Protein AF-A0A2L2YU21-F1 (afdb_monomer)

InterPro domains:
  IPR011989 Armadillo-like helical [G3DSA:1.25.10.10] (1-94)
  IPR016024 Armadillo-type fold [SSF48371] (4-83)

Structure (mmCIF, N/CA/C/O backbone):
data_AF-A0A2L2YU21-F1
#
_entry.id   AF-A0A2L2YU21-F1
#
loop_
_atom_site.group_PDB
_atom_site.id
_atom_site.type_symbol
_atom_site.label_atom_id
_atom_site.label_alt_id
_atom_site.label_comp_id
_atom_site.label_asym_id
_atom_site.label_entity_id
_atom_site.label_seq_id
_atom_site.pdbx_PDB_ins_code
_atom_site.Cartn_x
_atom_site.Cartn_y
_atom_site.Cartn_z
_atom_site.occupancy
_atom_site.B_iso_or_equiv
_atom_site.auth_seq_id
_atom_site.auth_comp_id
_atom_site.auth_asym_id
_atom_site.auth_atom_id
_atom_site.pdbx_PDB_model_num
ATOM 1 N N . TYR A 1 1 ? 18.717 -0.236 7.826 1.00 47.97 1 TYR A N 1
ATOM 2 C CA . TYR A 1 1 ? 17.661 -1.260 7.770 1.00 47.97 1 TYR A CA 1
ATOM 3 C C . TYR A 1 1 ? 17.277 -1.447 6.322 1.00 47.97 1 TYR A C 1
ATOM 5 O O . TYR A 1 1 ? 16.965 -0.457 5.666 1.00 47.97 1 TYR A O 1
ATOM 13 N N . CYS A 1 2 ? 17.446 -2.653 5.780 1.00 64.12 2 CYS A N 1
ATOM 14 C CA . CYS A 1 2 ? 17.186 -2.888 4.363 1.00 64.12 2 CYS A CA 1
ATOM 15 C C . CYS A 1 2 ? 15.677 -2.790 4.125 1.00 64.12 2 CYS A C 1
ATOM 17 O O . CYS A 1 2 ? 14.914 -3.477 4.794 1.00 64.12 2 CYS A O 1
ATOM 19 N N . ALA A 1 3 ? 15.238 -1.969 3.168 1.00 64.50 3 ALA A N 1
ATOM 20 C CA . ALA A 1 3 ? 13.821 -1.811 2.820 1.00 64.50 3 ALA A CA 1
ATOM 21 C C . ALA A 1 3 ? 13.092 -3.157 2.596 1.00 64.50 3 ALA A C 1
ATOM 23 O O . ALA A 1 3 ? 11.918 -3.297 2.928 1.00 64.50 3 ALA A O 1
ATOM 24 N N . LYS A 1 4 ? 13.826 -4.176 2.131 1.00 68.81 4 LYS A N 1
ATOM 25 C CA . LYS A 1 4 ? 13.370 -5.563 1.981 1.00 68.81 4 LYS A CA 1
ATOM 26 C C . LYS A 1 4 ? 12.933 -6.240 3.290 1.00 68.81 4 LYS A C 1
ATOM 28 O O . LYS A 1 4 ? 12.027 -7.061 3.264 1.00 68.81 4 LYS A O 1
ATOM 33 N N . GLU A 1 5 ? 13.567 -5.931 4.418 1.00 77.56 5 GLU A N 1
ATOM 34 C CA . GLU A 1 5 ? 13.256 -6.553 5.716 1.00 77.56 5 GLU A CA 1
ATOM 35 C C . GLU A 1 5 ? 12.008 -5.940 6.358 1.00 77.56 5 GLU A C 1
ATOM 37 O O . GLU A 1 5 ? 11.272 -6.623 7.065 1.00 77.56 5 GLU A O 1
ATOM 42 N N . CYS A 1 6 ? 11.744 -4.660 6.089 1.00 82.94 6 CYS A N 1
ATOM 43 C CA . CYS A 1 6 ? 10.579 -3.961 6.624 1.00 82.94 6 CYS A CA 1
ATOM 44 C C . CYS A 1 6 ? 9.301 -4.261 5.830 1.00 82.94 6 CYS A C 1
ATOM 46 O O . CYS A 1 6 ? 8.214 -4.220 6.399 1.00 82.94 6 CYS A O 1
ATOM 48 N N . LEU A 1 7 ? 9.419 -4.586 4.539 1.00 86.88 7 LEU A N 1
ATOM 49 C CA . LEU A 1 7 ? 8.269 -4.767 3.653 1.00 86.88 7 LEU A CA 1
ATOM 50 C C . LEU A 1 7 ? 7.266 -5.829 4.157 1.00 86.88 7 LEU A C 1
ATOM 52 O O . LEU A 1 7 ? 6.085 -5.503 4.251 1.00 86.88 7 LEU A O 1
ATOM 56 N N . PRO A 1 8 ? 7.678 -7.052 4.560 1.00 89.44 8 PRO A N 1
ATOM 57 C CA . PRO A 1 8 ? 6.735 -8.060 5.048 1.00 89.44 8 PRO A CA 1
ATOM 58 C C . PRO A 1 8 ? 6.029 -7.640 6.341 1.00 89.44 8 PRO A C 1
ATOM 60 O O . PRO A 1 8 ? 4.858 -7.952 6.528 1.00 89.44 8 PRO A O 1
ATOM 63 N N . LEU A 1 9 ? 6.726 -6.909 7.217 1.00 91.31 9 LEU A N 1
ATOM 64 C CA . LEU A 1 9 ? 6.166 -6.416 8.477 1.00 91.31 9 LEU A CA 1
ATOM 65 C C . LEU A 1 9 ? 5.115 -5.328 8.227 1.00 91.31 9 LEU A C 1
ATOM 67 O O . LEU A 1 9 ? 4.042 -5.369 8.824 1.00 91.31 9 LEU A O 1
ATOM 71 N N . LEU A 1 10 ? 5.391 -4.400 7.304 1.00 92.38 10 LEU A N 1
ATOM 72 C CA . LEU A 1 10 ? 4.429 -3.375 6.890 1.00 92.38 10 LEU A CA 1
ATOM 73 C C . LEU A 1 10 ? 3.193 -4.014 6.241 1.00 92.38 10 LEU A C 1
ATOM 75 O O . LEU A 1 10 ? 2.072 -3.669 6.597 1.00 92.38 10 LEU A O 1
ATOM 79 N N . ILE A 1 11 ? 3.381 -5.002 5.359 1.00 92.69 11 ILE A N 1
ATOM 80 C CA . ILE A 1 11 ? 2.276 -5.753 4.738 1.00 92.69 11 ILE A CA 1
ATOM 81 C C . ILE A 1 11 ? 1.424 -6.453 5.802 1.00 92.69 11 ILE A C 1
ATOM 83 O O . ILE A 1 11 ? 0.196 -6.421 5.730 1.00 92.69 11 ILE A O 1
ATOM 87 N N . GLN A 1 12 ? 2.053 -7.086 6.792 1.00 93.62 12 GLN A N 1
ATOM 88 C CA . GLN A 1 12 ? 1.337 -7.792 7.853 1.00 93.62 12 GLN A CA 1
ATOM 89 C C . GLN A 1 12 ? 0.524 -6.830 8.730 1.00 93.62 12 GLN A C 1
ATOM 91 O O . GLN A 1 12 ? -0.609 -7.148 9.082 1.00 93.62 12 GLN A O 1
ATOM 96 N N . MET A 1 13 ? 1.070 -5.647 9.026 1.00 94.19 13 MET A N 1
ATOM 97 C CA . MET A 1 13 ? 0.367 -4.586 9.747 1.00 94.19 13 MET A CA 1
ATOM 98 C C . MET A 1 13 ? -0.853 -4.078 8.967 1.00 94.19 13 MET A C 1
ATOM 100 O O . MET A 1 13 ? -1.937 -3.973 9.534 1.00 94.19 13 MET A O 1
ATOM 104 N N . ILE A 1 14 ? -0.700 -3.817 7.665 1.00 95.75 14 ILE A N 1
ATOM 105 C CA . ILE A 1 14 ? -1.787 -3.298 6.821 1.00 95.75 14 ILE A CA 1
ATOM 106 C C . ILE A 1 14 ? -2.932 -4.311 6.688 1.00 95.75 14 ILE A C 1
ATOM 108 O O . ILE A 1 14 ? -4.098 -3.927 6.693 1.00 95.75 14 ILE A O 1
ATOM 112 N N . ASN A 1 15 ? -2.620 -5.608 6.610 1.00 95.38 15 ASN A N 1
ATOM 113 C CA . ASN A 1 15 ? -3.622 -6.670 6.472 1.00 95.38 15 ASN A CA 1
ATOM 114 C C . ASN A 1 15 ? -4.173 -7.189 7.815 1.00 95.38 15 ASN A C 1
ATOM 116 O O . ASN A 1 15 ? -4.903 -8.183 7.830 1.00 95.38 15 ASN A O 1
ATOM 120 N N . ALA A 1 16 ? -3.823 -6.569 8.946 1.00 95.88 16 ALA A N 1
ATOM 121 C CA . ALA A 1 16 ? -4.390 -6.945 10.236 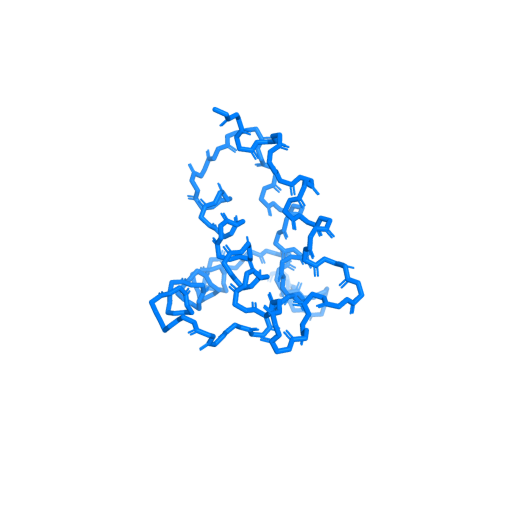1.00 95.88 16 ALA A CA 1
ATOM 122 C C . ALA A 1 16 ? -5.909 -6.653 10.269 1.00 95.88 16 ALA A C 1
ATOM 124 O O . ALA A 1 16 ? -6.332 -5.641 9.715 1.00 95.88 16 ALA A O 1
ATOM 125 N N . PRO A 1 17 ? -6.740 -7.478 10.939 1.00 94.94 17 PRO A N 1
ATOM 126 C CA . PRO A 1 17 ? -8.201 -7.319 10.930 1.00 94.94 17 PRO A CA 1
ATOM 127 C C . PRO A 1 17 ? -8.705 -5.935 11.364 1.00 94.94 17 PRO A C 1
ATOM 129 O O . PRO A 1 17 ? -9.680 -5.436 10.817 1.00 94.94 17 PRO A O 1
ATOM 132 N N . GLU A 1 18 ? -8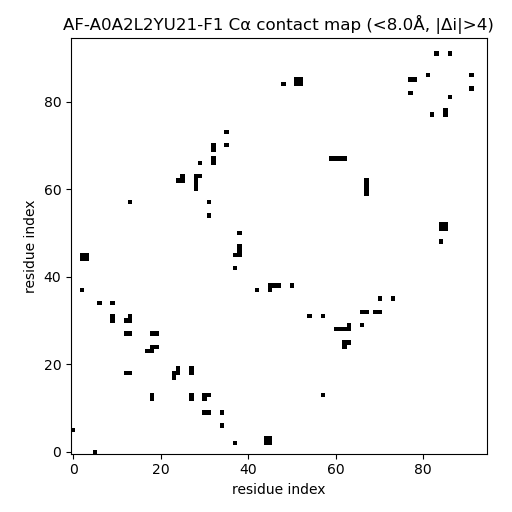.006 -5.303 12.308 1.00 94.62 18 GLU A N 1
ATOM 133 C CA . GLU A 1 18 ? -8.362 -3.998 12.879 1.00 94.62 18 GLU A CA 1
ATOM 134 C C . GLU A 1 18 ? -7.514 -2.853 12.302 1.00 94.62 18 GLU A C 1
ATOM 136 O O . GLU A 1 18 ? -7.435 -1.784 12.902 1.00 94.62 18 GLU A O 1
ATOM 141 N N . SER A 1 19 ? -6.824 -3.056 11.173 1.00 95.44 19 SER A N 1
ATOM 142 C CA . SER A 1 19 ? -5.906 -2.050 10.615 1.00 95.44 19 SER A CA 1
ATOM 143 C C . SER A 1 19 ? -6.620 -0.762 10.190 1.00 95.44 19 SER A C 1
ATOM 145 O O . SER A 1 19 ? -6.036 0.317 10.254 1.00 95.44 19 SER A O 1
ATOM 147 N N . ARG A 1 20 ? -7.894 -0.866 9.801 1.00 94.75 20 ARG A N 1
ATOM 148 C CA . ARG A 1 20 ? -8.762 0.247 9.385 1.00 94.75 20 ARG A CA 1
ATOM 149 C C . ARG A 1 20 ? -9.736 0.711 10.479 1.00 94.75 20 ARG A C 1
ATOM 151 O O . ARG A 1 20 ? -10.752 1.324 10.174 1.00 94.75 20 ARG A O 1
ATOM 158 N N . SER A 1 21 ? -9.479 0.383 11.747 1.00 96.38 21 SER A N 1
ATOM 159 C CA . SER A 1 21 ? -10.219 0.989 12.860 1.00 96.38 21 SER A CA 1
ATOM 160 C C . SER A 1 21 ? -9.772 2.439 13.074 1.00 96.38 21 SER A C 1
ATOM 162 O O . SER A 1 21 ? -8.639 2.784 12.750 1.00 96.38 21 SER A O 1
ATOM 164 N N . GLU A 1 22 ? -10.616 3.274 13.683 1.00 94.00 22 GLU A N 1
ATOM 165 C CA . GLU A 1 22 ? -10.309 4.691 13.964 1.00 94.00 22 GLU A CA 1
ATOM 166 C C . GLU A 1 22 ? -8.989 4.880 14.744 1.00 94.00 22 GLU A C 1
ATOM 168 O O . GLU A 1 22 ? -8.256 5.839 14.525 1.00 94.00 22 GLU A O 1
ATOM 173 N N . GLU A 1 23 ? -8.642 3.935 15.624 1.00 95.25 23 GLU A N 1
ATOM 174 C CA . GLU A 1 23 ? -7.395 3.971 16.399 1.00 95.25 23 GLU A CA 1
ATOM 175 C C . GLU A 1 23 ? -6.152 3.664 15.545 1.00 95.25 23 GLU A C 1
ATOM 177 O O . GLU A 1 23 ? -5.078 4.226 15.774 1.00 95.25 23 GLU A O 1
ATOM 182 N N . ASN A 1 24 ? -6.286 2.776 14.556 1.00 95.69 24 ASN A N 1
ATOM 183 C CA . ASN A 1 24 ? -5.160 2.235 13.792 1.00 95.69 24 ASN A CA 1
ATOM 184 C C . ASN A 1 24 ? -5.018 2.841 12.393 1.00 95.69 24 ASN A C 1
ATOM 186 O O . ASN A 1 24 ? -3.943 2.730 11.800 1.00 95.69 24 ASN A O 1
ATOM 190 N N . GLU A 1 25 ? -6.060 3.483 11.867 1.00 95.31 25 GLU A N 1
ATOM 191 C CA . GLU A 1 25 ? -6.143 3.928 10.477 1.00 95.31 25 GLU A CA 1
ATOM 192 C C . GLU A 1 25 ? -4.964 4.820 10.088 1.00 95.31 25 GLU A C 1
ATOM 194 O O . GLU A 1 25 ? -4.215 4.484 9.171 1.00 95.31 25 GLU A O 1
ATOM 199 N N . ARG A 1 26 ? -4.678 5.864 10.871 1.00 94.69 26 ARG A N 1
ATOM 200 C CA . ARG A 1 26 ? -3.517 6.742 10.655 1.00 94.69 26 ARG A CA 1
ATOM 201 C C . ARG A 1 26 ? -2.187 5.979 10.592 1.00 94.69 26 ARG A C 1
ATOM 203 O O . ARG A 1 26 ? -1.300 6.324 9.812 1.00 94.69 26 ARG A O 1
ATOM 210 N N . ALA A 1 27 ? -2.007 4.952 11.423 1.00 95.19 27 ALA A N 1
ATOM 211 C CA . ALA A 1 27 ? -0.782 4.153 11.429 1.00 95.19 27 ALA A CA 1
ATOM 212 C C . ALA A 1 27 ? -0.703 3.235 10.197 1.00 95.19 27 ALA A C 1
ATOM 214 O O . ALA A 1 27 ? 0.359 3.105 9.583 1.00 95.19 27 ALA A O 1
ATOM 215 N N . THR A 1 28 ? -1.831 2.644 9.811 1.00 96.56 28 THR A N 1
ATOM 216 C CA . THR A 1 28 ? -1.977 1.818 8.609 1.00 96.56 28 THR A CA 1
ATOM 217 C C . THR A 1 28 ? -1.725 2.625 7.340 1.00 96.56 28 THR A C 1
ATOM 219 O O . THR A 1 28 ? -0.963 2.190 6.477 1.00 96.56 28 THR A O 1
ATOM 222 N N . GLU A 1 29 ? -2.273 3.832 7.236 1.00 96.88 29 GLU A N 1
ATOM 223 C CA . GLU A 1 29 ? -2.061 4.712 6.085 1.00 96.88 29 GLU A CA 1
ATOM 224 C C . GLU A 1 29 ? -0.612 5.194 5.975 1.00 96.88 29 GLU A C 1
ATOM 226 O O . GLU A 1 29 ? -0.034 5.181 4.884 1.00 96.88 29 GLU A O 1
ATOM 231 N N . ASN A 1 30 ? 0.041 5.485 7.104 1.00 94.50 30 ASN A N 1
ATOM 232 C CA . ASN A 1 30 ? 1.478 5.762 7.127 1.00 94.50 30 ASN A CA 1
ATOM 233 C C . ASN A 1 30 ? 2.316 4.563 6.651 1.00 94.50 30 ASN A C 1
ATOM 235 O O . ASN A 1 30 ? 3.338 4.747 5.979 1.00 94.50 30 ASN A O 1
ATOM 239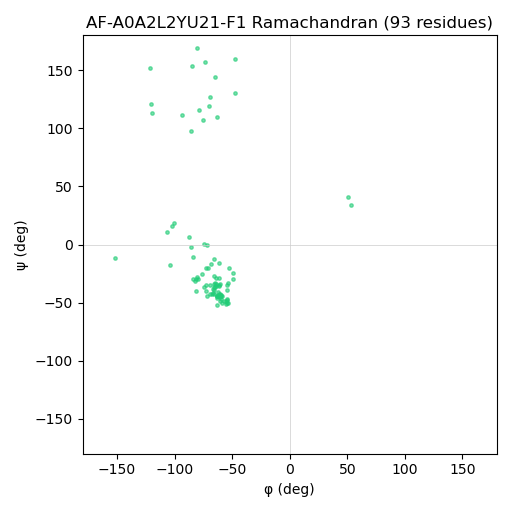 N N . ALA A 1 31 ? 1.898 3.331 6.956 1.00 95.06 31 ALA A N 1
ATOM 240 C CA . ALA A 1 31 ? 2.547 2.128 6.439 1.00 95.06 31 ALA A CA 1
ATOM 241 C C . ALA A 1 31 ? 2.347 1.981 4.918 1.00 95.06 31 ALA A C 1
ATOM 243 O O . ALA A 1 31 ? 3.314 1.699 4.204 1.00 95.06 31 ALA A O 1
ATOM 244 N N . ILE A 1 32 ? 1.139 2.244 4.406 1.00 95.69 32 ILE A N 1
ATOM 245 C CA . ILE A 1 32 ? 0.829 2.243 2.964 1.00 95.69 32 ILE A CA 1
ATOM 246 C C . ILE A 1 32 ? 1.687 3.283 2.227 1.00 95.69 32 ILE A C 1
ATOM 248 O O . ILE A 1 32 ? 2.326 2.963 1.216 1.00 95.69 32 ILE A O 1
ATOM 252 N N . SER A 1 33 ? 1.779 4.509 2.750 1.00 95.19 33 SER A N 1
ATOM 253 C CA . SER A 1 33 ? 2.649 5.539 2.171 1.00 95.19 33 SER A CA 1
ATOM 254 C C . SER A 1 33 ? 4.129 5.136 2.221 1.00 95.19 33 SER A C 1
ATOM 256 O O . SER A 1 33 ? 4.864 5.286 1.240 1.00 95.19 33 SER A O 1
ATOM 258 N N . SER A 1 34 ? 4.575 4.527 3.322 1.00 93.06 34 SER A N 1
ATOM 259 C CA . SER A 1 34 ? 5.951 4.034 3.444 1.00 93.06 34 SER A CA 1
ATOM 260 C C . SER A 1 34 ? 6.283 2.981 2.381 1.00 93.06 34 SER A C 1
ATOM 262 O O . SER A 1 34 ? 7.339 3.067 1.755 1.00 93.06 34 SER A O 1
ATOM 264 N N . ILE A 1 35 ? 5.380 2.029 2.113 1.00 92.31 35 ILE A N 1
ATOM 265 C CA . ILE A 1 35 ? 5.554 1.051 1.024 1.00 92.31 35 ILE A CA 1
ATOM 266 C C . ILE A 1 35 ? 5.644 1.760 -0.331 1.00 92.31 35 ILE A C 1
ATOM 268 O O . ILE A 1 35 ? 6.528 1.433 -1.124 1.00 92.31 35 ILE A O 1
ATOM 272 N N . THR A 1 36 ? 4.799 2.769 -0.557 1.00 92.69 36 THR A N 1
ATOM 273 C CA . THR A 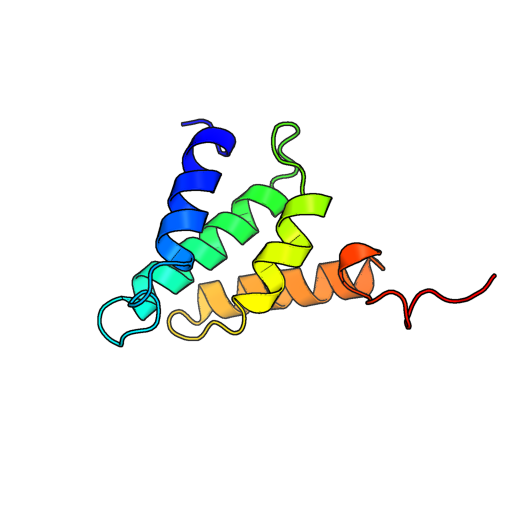1 36 ? 4.811 3.596 -1.776 1.00 92.69 36 THR A CA 1
ATOM 274 C C . THR A 1 36 ? 6.193 4.205 -2.018 1.00 92.69 36 THR A C 1
ATOM 276 O O . THR A 1 36 ? 6.786 4.039 -3.083 1.00 92.69 36 THR A O 1
ATOM 279 N N . LYS A 1 37 ? 6.775 4.835 -0.993 1.00 90.75 37 LYS A N 1
ATOM 280 C CA . LYS A 1 37 ? 8.120 5.431 -1.059 1.00 90.75 37 LYS A CA 1
ATOM 281 C C . LYS A 1 37 ? 9.214 4.379 -1.279 1.00 90.75 37 LYS A C 1
ATOM 283 O O . LYS A 1 37 ? 10.183 4.641 -1.992 1.00 90.75 37 LYS A O 1
ATOM 288 N N . ILE A 1 38 ? 9.070 3.186 -0.693 1.00 88.06 38 ILE A N 1
ATOM 289 C CA . ILE A 1 38 ? 10.042 2.092 -0.834 1.00 88.06 38 ILE A CA 1
ATOM 290 C C . ILE A 1 38 ? 10.145 1.630 -2.286 1.00 88.06 38 ILE A C 1
ATOM 292 O O . ILE A 1 38 ? 11.260 1.576 -2.808 1.00 88.06 38 ILE A O 1
ATOM 296 N N . PHE A 1 39 ? 9.039 1.313 -2.960 1.00 85.44 39 PHE A N 1
ATOM 297 C CA . PHE A 1 39 ? 9.146 0.826 -4.340 1.00 85.44 39 PHE A CA 1
ATOM 298 C C . PHE A 1 39 ? 9.435 1.956 -5.343 1.00 85.44 39 PHE A C 1
ATOM 300 O O . PHE A 1 39 ? 10.106 1.714 -6.343 1.00 85.44 39 PHE A O 1
ATOM 307 N N . MET A 1 40 ? 9.058 3.206 -5.040 1.00 86.69 40 MET A N 1
ATOM 308 C CA . MET A 1 40 ? 9.462 4.379 -5.833 1.00 86.69 40 MET A CA 1
ATOM 309 C C . MET A 1 40 ? 10.960 4.705 -5.733 1.00 86.69 40 MET A C 1
ATOM 311 O O . MET A 1 40 ? 11.496 5.415 -6.581 1.00 86.69 40 MET A O 1
ATOM 315 N N . SER A 1 41 ? 11.671 4.172 -4.733 1.00 83.62 41 SER A N 1
ATOM 316 C CA . SER A 1 41 ? 13.117 4.390 -4.576 1.00 83.62 41 SER A CA 1
ATOM 317 C C . SER A 1 41 ? 13.991 3.651 -5.605 1.00 83.62 41 SER A C 1
ATOM 319 O O . SER A 1 41 ? 15.215 3.774 -5.550 1.00 83.62 41 SER A O 1
ATOM 321 N N . ASN A 1 42 ? 13.396 2.889 -6.538 1.00 72.75 42 ASN A N 1
ATOM 322 C CA . ASN A 1 42 ? 14.097 2.035 -7.510 1.00 72.75 42 ASN A CA 1
ATOM 323 C C . ASN A 1 42 ? 15.095 1.068 -6.849 1.00 72.75 42 ASN A C 1
ATOM 325 O O . ASN A 1 42 ? 16.166 0.777 -7.387 1.00 72.75 42 ASN A O 1
ATOM 329 N N . ASN A 1 43 ? 14.768 0.5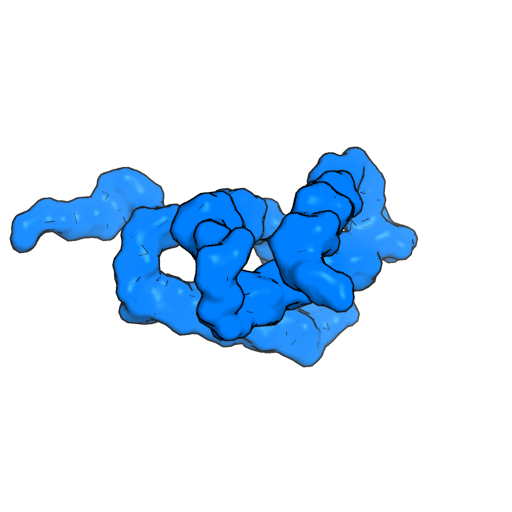87 -5.647 1.00 77.12 43 ASN A N 1
ATOM 330 C CA . ASN A 1 43 ? 15.636 -0.322 -4.919 1.00 77.12 43 ASN A CA 1
ATOM 331 C C . ASN A 1 43 ? 15.666 -1.693 -5.624 1.00 77.12 43 ASN A C 1
ATOM 333 O O . ASN A 1 43 ? 14.638 -2.365 -5.662 1.00 77.12 43 ASN A O 1
ATOM 337 N N . PRO A 1 44 ? 16.830 -2.174 -6.102 1.00 77.44 44 PRO A N 1
ATOM 338 C CA . PRO A 1 44 ? 16.918 -3.427 -6.858 1.00 77.44 44 PRO A CA 1
ATOM 339 C C . PRO A 1 44 ? 16.565 -4.672 -6.030 1.00 77.44 44 PRO A C 1
ATOM 341 O O . PRO A 1 44 ? 16.405 -5.757 -6.578 1.00 77.44 44 PRO A 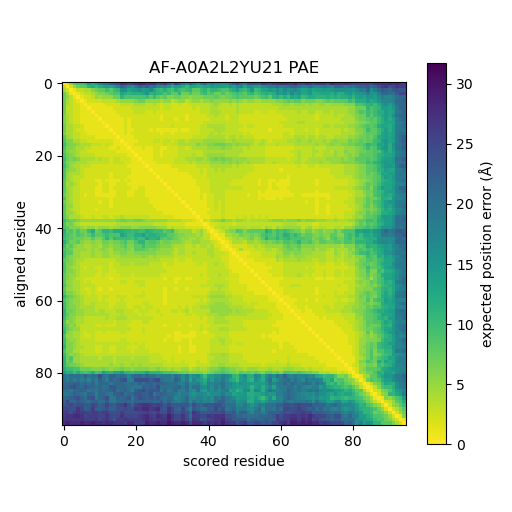O 1
AT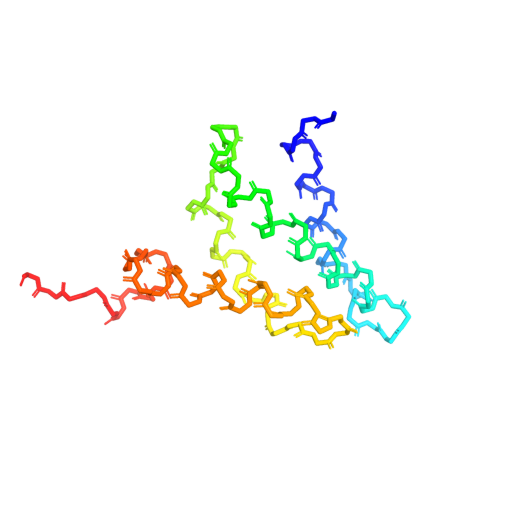OM 344 N N . SER A 1 45 ? 16.464 -4.545 -4.703 1.00 80.00 45 SER A N 1
ATOM 345 C CA . SER A 1 45 ? 16.054 -5.636 -3.811 1.00 80.00 45 SER A CA 1
ATOM 346 C C . SER A 1 45 ? 14.535 -5.782 -3.652 1.00 80.00 45 SER A C 1
ATOM 348 O O . SER A 1 45 ? 14.090 -6.687 -2.942 1.00 80.00 45 SER A O 1
ATOM 350 N N . VAL A 1 46 ? 13.757 -4.904 -4.291 1.00 81.88 46 VAL A N 1
ATOM 351 C CA . VAL A 1 46 ? 12.302 -4.800 -4.179 1.00 81.88 46 VAL A CA 1
ATOM 352 C C . VAL A 1 46 ? 11.694 -5.006 -5.568 1.00 81.88 46 VAL A C 1
ATOM 354 O O . VAL A 1 46 ? 12.012 -4.268 -6.494 1.00 81.88 46 VAL A O 1
ATOM 357 N N . ASN A 1 47 ? 10.829 -6.014 -5.723 1.00 83.88 47 ASN A N 1
ATOM 358 C CA . ASN A 1 47 ? 10.130 -6.248 -6.986 1.00 83.88 47 ASN A CA 1
ATOM 359 C C . ASN A 1 47 ? 8.855 -5.395 -7.048 1.00 83.88 47 ASN A C 1
ATOM 361 O O . ASN A 1 47 ? 7.819 -5.762 -6.494 1.00 83.88 47 ASN A O 1
ATOM 365 N N . THR A 1 48 ? 8.941 -4.244 -7.710 1.00 82.50 48 THR A N 1
ATOM 366 C CA . THR A 1 48 ? 7.825 -3.299 -7.836 1.00 82.50 48 THR A CA 1
ATOM 367 C C . THR A 1 48 ? 6.619 -3.904 -8.565 1.00 82.50 48 THR A C 1
ATOM 369 O O . THR A 1 48 ? 5.485 -3.640 -8.166 1.00 82.50 48 THR A O 1
ATOM 372 N N . ASP A 1 49 ? 6.840 -4.780 -9.551 1.00 82.12 49 ASP A N 1
ATOM 373 C CA . ASP A 1 49 ? 5.761 -5.426 -10.317 1.00 82.12 49 ASP A CA 1
ATOM 374 C C . ASP A 1 49 ? 4.906 -6.373 -9.459 1.00 82.12 49 ASP A C 1
ATOM 376 O O . ASP A 1 49 ? 3.725 -6.570 -9.740 1.00 82.12 49 ASP A O 1
ATOM 380 N N . GLU A 1 50 ? 5.478 -6.936 -8.390 1.00 84.50 50 GLU A N 1
ATOM 381 C CA . GLU A 1 50 ? 4.750 -7.772 -7.425 1.00 84.50 50 GLU A CA 1
ATOM 382 C C . GLU A 1 50 ? 4.033 -6.944 -6.353 1.00 84.50 50 GLU A C 1
ATOM 384 O O . GLU A 1 50 ? 2.999 -7.362 -5.835 1.00 84.50 50 GLU A O 1
ATOM 389 N N . ILE A 1 51 ? 4.562 -5.766 -6.014 1.00 86.31 51 ILE A N 1
ATOM 390 C CA . ILE A 1 51 ? 4.020 -4.928 -4.937 1.00 86.31 51 ILE A CA 1
ATOM 391 C C . ILE A 1 51 ? 2.828 -4.112 -5.413 1.00 86.31 51 ILE A C 1
ATOM 393 O O . ILE A 1 51 ? 1.858 -3.988 -4.669 1.00 86.31 51 ILE A O 1
ATOM 397 N N . ILE A 1 52 ? 2.871 -3.578 -6.637 1.00 87.44 52 ILE A N 1
ATOM 398 C CA . ILE A 1 52 ? 1.802 -2.721 -7.166 1.00 87.44 52 ILE A CA 1
ATOM 399 C C . ILE A 1 52 ? 0.419 -3.400 -7.073 1.00 87.44 52 ILE A C 1
ATOM 401 O O . ILE A 1 52 ? -0.481 -2.789 -6.495 1.00 87.44 52 ILE A O 1
ATOM 405 N N . PRO A 1 53 ? 0.215 -4.654 -7.534 1.00 86.94 53 PRO A N 1
ATOM 406 C CA . PRO A 1 53 ? -1.088 -5.322 -7.439 1.00 86.94 53 PRO A CA 1
ATOM 407 C C . PRO A 1 53 ? -1.591 -5.514 -6.004 1.00 86.94 53 PRO A C 1
ATOM 409 O O . PRO A 1 53 ? -2.797 -5.553 -5.778 1.00 86.94 53 PRO A O 1
ATOM 412 N N . VAL A 1 54 ? -0.676 -5.647 -5.040 1.00 90.00 54 VAL A N 1
ATOM 413 C CA . VAL A 1 54 ? -0.993 -5.822 -3.615 1.00 90.00 54 VAL A CA 1
ATOM 414 C C . VAL A 1 54 ? -1.283 -4.477 -2.943 1.00 90.00 54 VAL A C 1
ATOM 416 O O . VAL A 1 54 ? -2.098 -4.411 -2.029 1.00 90.00 54 VAL A O 1
ATOM 419 N N . TRP A 1 55 ? -0.645 -3.407 -3.415 1.00 92.69 55 TRP A N 1
ATOM 420 C CA . TRP A 1 55 ? -0.807 -2.049 -2.905 1.00 92.69 55 TRP A CA 1
ATOM 421 C C . TRP A 1 55 ? -2.127 -1.397 -3.328 1.00 92.69 55 TRP A C 1
ATOM 423 O O . TRP A 1 55 ? -2.742 -0.701 -2.524 1.00 92.69 55 TRP A O 1
ATOM 433 N N . ILE A 1 56 ? -2.600 -1.651 -4.554 1.00 91.12 56 ILE A N 1
ATOM 434 C CA . ILE A 1 56 ? -3.833 -1.044 -5.089 1.00 91.12 56 ILE A CA 1
ATOM 435 C C . ILE A 1 56 ? -5.065 -1.259 -4.186 1.00 91.12 56 ILE A C 1
ATOM 437 O O . ILE A 1 56 ? -5.748 -0.274 -3.901 1.00 91.12 56 ILE A O 1
ATOM 441 N N . PRO A 1 57 ? -5.354 -2.476 -3.678 1.00 92.75 57 PRO A N 1
ATOM 442 C CA . PRO A 1 57 ? -6.480 -2.713 -2.772 1.00 92.75 57 PRO A CA 1
ATOM 443 C C . PRO A 1 57 ? -6.423 -1.958 -1.439 1.00 92.75 57 PRO A C 1
ATOM 445 O O . PRO A 1 57 ? -7.430 -1.906 -0.739 1.00 92.75 57 PRO A O 1
ATOM 448 N N . TRP A 1 58 ? -5.267 -1.412 -1.051 1.00 94.88 58 TRP A N 1
ATOM 449 C CA . TRP A 1 58 ? -5.136 -0.657 0.195 1.00 94.88 58 TRP A CA 1
ATOM 450 C C . TRP A 1 58 ? -5.548 0.806 0.059 1.00 94.88 58 TRP A C 1
ATOM 452 O O . TRP A 1 58 ? -5.648 1.485 1.075 1.00 94.88 58 TRP A O 1
ATOM 462 N N . LEU A 1 59 ? -5.770 1.299 -1.159 1.00 94.44 59 LEU A N 1
ATOM 463 C CA . LEU A 1 59 ? -6.226 2.661 -1.422 1.00 94.44 59 LEU A CA 1
ATOM 464 C C . LEU A 1 59 ? -7.763 2.763 -1.324 1.00 94.44 59 LEU A C 1
ATOM 466 O O . LEU A 1 59 ? -8.452 1.776 -1.591 1.00 94.44 59 LEU A O 1
ATOM 470 N N . PRO A 1 60 ? -8.327 3.947 -1.010 1.00 95.38 60 PRO A N 1
ATOM 471 C CA . PRO A 1 60 ? -7.654 5.233 -0.788 1.00 95.38 60 PRO A CA 1
ATOM 472 C C . PRO A 1 60 ? -7.038 5.378 0.613 1.00 95.38 60 PRO A C 1
ATOM 474 O O . PRO A 1 60 ? -7.299 4.575 1.508 1.00 95.38 60 PRO A O 1
ATOM 477 N N . ILE A 1 61 ? -6.229 6.428 0.777 1.00 95.88 61 ILE A N 1
ATOM 478 C CA . ILE A 1 61 ? -5.797 6.943 2.082 1.00 95.88 61 ILE A CA 1
ATOM 479 C C . ILE A 1 61 ? -6.228 8.411 2.232 1.00 95.88 61 ILE A C 1
ATOM 481 O O . ILE A 1 61 ? -6.365 9.096 1.210 1.00 95.88 61 ILE A O 1
ATOM 485 N N . TRP A 1 62 ? -6.462 8.894 3.455 1.00 95.94 62 TRP A N 1
ATOM 486 C CA . TRP A 1 62 ? -6.990 10.247 3.706 1.00 95.94 62 TRP A CA 1
ATOM 487 C C . TRP A 1 62 ? -6.592 10.907 5.039 1.00 95.94 62 TRP A C 1
ATOM 489 O O . TRP A 1 62 ? -6.823 12.106 5.188 1.00 95.94 62 TRP A O 1
ATOM 499 N N . GLU A 1 63 ? -6.006 10.186 5.991 1.00 95.62 63 GLU A N 1
ATOM 500 C CA . GLU A 1 63 ? -5.672 10.686 7.334 1.00 95.62 63 GLU A CA 1
ATOM 501 C C . GLU A 1 63 ? -4.595 11.773 7.316 1.00 95.62 63 GLU A C 1
ATOM 503 O O . GLU A 1 63 ? -4.629 12.716 8.109 1.00 95.62 63 GLU A O 1
ATOM 508 N N . ASP A 1 64 ? -3.623 11.641 6.414 1.00 95.06 64 ASP A N 1
ATOM 509 C CA . ASP A 1 64 ? -2.551 12.610 6.217 1.00 95.06 64 ASP A CA 1
ATOM 510 C C . ASP A 1 64 ? -2.600 13.142 4.784 1.00 95.06 64 ASP A C 1
ATOM 512 O O . ASP A 1 64 ? -2.380 12.415 3.815 1.00 95.06 64 ASP A O 1
ATOM 516 N N . GLU A 1 65 ? -2.918 14.429 4.646 1.00 94.50 65 GLU A N 1
ATOM 517 C CA . GLU A 1 65 ? -3.114 15.068 3.346 1.00 94.50 65 GLU A CA 1
ATOM 518 C C . GLU A 1 65 ? -1.825 15.102 2.508 1.00 94.50 65 GLU A C 1
ATOM 520 O O . GLU A 1 65 ? -1.886 15.011 1.278 1.00 94.50 65 GLU A O 1
ATOM 525 N N . GLU A 1 66 ? -0.653 15.231 3.137 1.00 94.44 66 GLU A N 1
ATOM 526 C CA . GLU A 1 66 ? 0.625 15.241 2.421 1.00 94.44 66 GLU A CA 1
ATOM 527 C C . GLU A 1 66 ? 0.955 13.843 1.895 1.00 94.44 66 GLU A C 1
ATOM 529 O O . GLU A 1 66 ? 1.321 13.687 0.723 1.00 94.44 66 GLU A O 1
ATOM 534 N N . GLU A 1 67 ? 0.752 12.821 2.727 1.00 94.50 67 GLU A N 1
ATOM 535 C CA . GLU A 1 67 ? 0.956 11.427 2.337 1.00 94.50 67 GLU A CA 1
ATOM 536 C C . GLU A 1 67 ? -0.055 10.981 1.277 1.00 94.50 67 GLU A C 1
ATOM 538 O O . GLU A 1 67 ? 0.329 10.359 0.282 1.00 94.50 67 GLU A O 1
ATOM 543 N N . ALA A 1 68 ? -1.325 11.366 1.423 1.00 95.31 68 ALA A N 1
ATOM 544 C CA . ALA A 1 68 ? -2.367 11.106 0.439 1.00 95.31 68 ALA A CA 1
ATOM 545 C C . ALA A 1 68 ? -2.013 11.730 -0.914 1.00 95.31 68 ALA A C 1
ATOM 547 O O . ALA A 1 68 ? -2.007 11.030 -1.929 1.00 95.31 68 ALA A O 1
ATOM 548 N N . LYS A 1 69 ? -1.635 13.017 -0.947 1.00 95.12 69 LYS A N 1
ATOM 549 C CA . LYS A 1 69 ? -1.190 13.686 -2.184 1.00 95.12 69 LYS A CA 1
ATOM 550 C C . LYS A 1 69 ? -0.051 12.926 -2.852 1.00 95.12 69 LYS A C 1
ATOM 552 O O . LYS A 1 69 ? -0.113 12.685 -4.056 1.00 95.12 69 LYS A O 1
ATOM 557 N N . TYR A 1 70 ? 0.965 12.531 -2.089 1.00 94.69 70 TYR A N 1
ATOM 558 C CA . TYR A 1 70 ? 2.092 11.774 -2.625 1.00 94.69 70 TYR A CA 1
ATOM 559 C C . TYR A 1 70 ? 1.651 10.427 -3.219 1.00 94.69 70 TYR A C 1
ATOM 561 O O . TYR A 1 70 ? 1.992 10.114 -4.361 1.00 94.69 70 TYR A O 1
ATOM 569 N N . VAL A 1 71 ? 0.845 9.659 -2.484 1.00 95.75 71 VAL A N 1
ATOM 570 C CA . VAL A 1 71 ? 0.309 8.358 -2.909 1.00 95.75 71 VAL A CA 1
ATOM 571 C C . VAL A 1 71 ? -0.515 8.472 -4.194 1.00 95.75 71 VAL A C 1
ATOM 573 O O . VAL A 1 71 ? -0.310 7.689 -5.124 1.00 95.75 71 VAL A O 1
ATOM 576 N N . PHE A 1 72 ? -1.389 9.475 -4.299 1.00 94.88 72 PHE A N 1
ATOM 577 C CA . PHE A 1 72 ? -2.185 9.700 -5.507 1.00 94.88 72 PHE A CA 1
ATOM 578 C C . PHE A 1 72 ? -1.341 10.181 -6.696 1.00 94.88 72 PHE A C 1
ATOM 580 O O . PHE A 1 72 ? -1.597 9.758 -7.821 1.00 94.88 72 PHE A O 1
ATOM 587 N N . ILE A 1 73 ? -0.299 10.992 -6.480 1.00 94.19 73 ILE A N 1
ATOM 588 C CA . ILE A 1 73 ? 0.655 11.361 -7.543 1.00 94.19 73 ILE A CA 1
ATOM 589 C C . ILE A 1 73 ? 1.366 10.117 -8.087 1.00 94.19 73 ILE A C 1
ATOM 591 O O . ILE A 1 73 ? 1.507 9.968 -9.305 1.00 94.19 73 ILE A O 1
ATOM 595 N N . VAL A 1 74 ? 1.788 9.204 -7.207 1.00 92.19 74 VAL A N 1
ATOM 596 C CA . VAL A 1 74 ? 2.400 7.933 -7.616 1.00 92.19 74 VAL A CA 1
ATOM 597 C C . VAL A 1 74 ? 1.400 7.079 -8.393 1.00 92.19 74 VAL A C 1
ATOM 599 O O . VAL A 1 74 ? 1.749 6.582 -9.460 1.00 92.19 74 VAL A O 1
ATOM 602 N N . LEU A 1 75 ? 0.150 6.973 -7.931 1.00 92.31 75 LEU A N 1
ATOM 603 C CA . LEU A 1 75 ? -0.907 6.260 -8.654 1.00 92.31 75 LEU A CA 1
ATOM 604 C C . LEU A 1 75 ? -1.089 6.804 -10.081 1.00 92.31 75 LEU A C 1
ATOM 606 O O . LEU A 1 75 ? -1.092 6.026 -11.034 1.00 92.31 75 LEU A O 1
ATOM 610 N N . CYS A 1 76 ? -1.183 8.127 -10.239 1.00 90.81 76 CYS A N 1
ATOM 611 C CA . CYS A 1 76 ? -1.284 8.771 -11.551 1.00 90.81 76 CYS A CA 1
ATOM 612 C C . CYS A 1 76 ? -0.056 8.490 -12.426 1.00 90.81 76 CYS A C 1
ATOM 614 O O . CYS A 1 76 ? -0.203 8.123 -13.587 1.00 90.81 76 CYS A O 1
ATOM 616 N N . THR A 1 77 ? 1.149 8.586 -11.859 1.00 88.25 77 THR A N 1
ATOM 617 C CA . THR A 1 77 ? 2.403 8.309 -12.582 1.00 88.25 77 THR A CA 1
ATOM 618 C C . THR A 1 77 ? 2.440 6.872 -13.106 1.00 88.25 77 THR A C 1
ATOM 620 O O . THR A 1 77 ? 2.823 6.629 -14.251 1.00 88.25 77 THR A O 1
ATOM 623 N N . LEU A 1 78 ? 2.015 5.905 -12.287 1.00 86.06 78 LEU A N 1
ATOM 624 C CA . LEU A 1 78 ? 1.962 4.503 -12.691 1.00 86.06 78 LEU A CA 1
ATOM 625 C C . LEU A 1 78 ? 0.931 4.285 -13.816 1.00 86.06 78 LEU A C 1
ATOM 627 O O . LEU A 1 78 ? 1.244 3.621 -14.807 1.00 86.06 78 LEU A O 1
ATOM 631 N N . LEU A 1 79 ? -0.254 4.900 -13.722 1.00 84.06 79 LEU A N 1
ATOM 632 C CA . LEU A 1 79 ? -1.281 4.847 -14.773 1.00 84.06 79 LEU A CA 1
ATOM 633 C C . LEU A 1 79 ? -0.782 5.435 -16.103 1.00 84.06 79 LEU A C 1
ATOM 635 O O . LEU A 1 79 ? -0.965 4.821 -17.153 1.00 84.06 79 LEU A O 1
ATOM 639 N N . GLU A 1 80 ? -0.110 6.588 -16.065 1.00 81.94 80 GLU A N 1
ATOM 640 C CA . GLU A 1 80 ? 0.472 7.239 -17.247 1.00 81.94 80 GLU A CA 1
ATOM 641 C C . GLU A 1 80 ? 1.605 6.418 -17.872 1.00 81.94 80 GLU A C 1
ATOM 643 O O . GLU A 1 80 ? 1.762 6.392 -19.093 1.00 81.94 80 GLU A O 1
ATOM 648 N N . SER A 1 81 ? 2.375 5.701 -17.050 1.00 74.69 81 SER A N 1
ATOM 649 C CA . SER A 1 81 ? 3.483 4.860 -17.513 1.00 74.69 81 SER A CA 1
ATOM 650 C C . SER A 1 81 ? 3.045 3.552 -18.189 1.00 74.69 81 SER A C 1
ATOM 652 O O . SER A 1 81 ? 3.901 2.776 -18.617 1.00 74.69 81 SER A O 1
ATOM 654 N N . ASN A 1 82 ? 1.733 3.296 -18.302 1.00 62.03 82 ASN A N 1
ATOM 655 C CA . ASN A 1 82 ? 1.163 2.053 -18.827 1.00 62.03 82 ASN A CA 1
ATOM 656 C C . ASN A 1 82 ? 1.765 0.810 -18.143 1.00 62.03 82 ASN A C 1
ATOM 658 O O . ASN A 1 82 ? 2.085 -0.185 -18.803 1.00 62.03 82 ASN A O 1
ATOM 662 N N . THR A 1 83 ? 1.970 0.864 -16.817 1.00 61.72 83 THR A N 1
ATOM 663 C CA . THR A 1 83 ? 2.449 -0.308 -16.080 1.00 61.72 83 THR A CA 1
ATOM 664 C C . THR A 1 83 ? 1.384 -1.401 -16.203 1.00 61.72 83 THR A C 1
ATOM 666 O O . THR A 1 83 ? 0.300 -1.310 -15.626 1.00 61.72 83 THR A O 1
ATOM 669 N N . ALA A 1 84 ? 1.696 -2.453 -16.963 1.00 55.44 84 ALA A N 1
ATOM 670 C CA . ALA A 1 84 ? 0.816 -3.592 -17.225 1.00 55.44 84 ALA A CA 1
ATOM 671 C C . ALA A 1 84 ? 0.142 -4.247 -15.989 1.00 55.44 84 ALA A C 1
ATOM 673 O O . ALA A 1 84 ? -0.906 -4.858 -16.189 1.00 55.44 84 ALA A O 1
ATOM 674 N N . PRO A 1 85 ? 0.663 -4.157 -14.742 1.00 56.34 85 PRO A N 1
ATOM 675 C CA . PRO A 1 85 ? -0.017 -4.684 -13.556 1.00 56.34 85 PRO A CA 1
ATOM 676 C C . PRO A 1 85 ? -1.245 -3.878 -13.097 1.00 56.34 85 PRO A C 1
ATOM 678 O O . PRO A 1 85 ? -2.067 -4.420 -12.364 1.00 56.34 85 PRO A O 1
ATOM 681 N N . LEU A 1 86 ? -1.382 -2.604 -13.489 1.00 54.59 86 LEU A N 1
ATOM 682 C CA . LEU A 1 86 ? -2.513 -1.751 -13.084 1.00 54.59 86 LEU A CA 1
ATOM 683 C C . LEU A 1 86 ? -3.768 -1.968 -13.922 1.00 54.59 86 LEU A C 1
ATOM 685 O O . LEU A 1 86 ? -4.890 -1.757 -13.465 1.00 54.59 86 LEU A O 1
ATOM 689 N N . LEU A 1 87 ? -3.568 -2.359 -15.173 1.00 59.00 87 LEU A N 1
ATOM 690 C CA . LEU A 1 87 ? -4.633 -2.620 -16.113 1.00 59.00 87 LEU A CA 1
ATOM 691 C C . LEU A 1 87 ? -4.926 -4.114 -16.022 1.00 59.00 87 LEU A C 1
ATOM 693 O O . LEU A 1 87 ? -4.097 -4.944 -16.400 1.00 59.00 87 LEU A O 1
ATOM 697 N N . GLY A 1 88 ? -6.101 -4.470 -15.499 1.00 54.56 88 GLY A N 1
ATOM 698 C CA . GLY A 1 88 ? -6.597 -5.843 -15.573 1.00 54.56 88 GLY A CA 1
ATOM 699 C C . GLY A 1 88 ? -6.460 -6.400 -17.001 1.00 54.56 88 GLY A C 1
ATOM 700 O O . GLY A 1 88 ? -6.345 -5.631 -17.962 1.00 54.56 88 GLY A O 1
ATOM 701 N N . PRO A 1 89 ? -6.458 -7.731 -17.188 1.00 56.50 89 PRO A N 1
ATOM 702 C CA . PRO A 1 89 ? -6.216 -8.355 -18.495 1.00 56.50 89 PRO A CA 1
ATOM 703 C C . PRO A 1 89 ? -7.119 -7.828 -19.629 1.00 56.50 89 PRO A C 1
ATOM 705 O O . PRO A 1 89 ? -6.744 -7.942 -20.791 1.00 56.50 89 PRO A O 1
ATOM 708 N N . GLU A 1 90 ? -8.255 -7.213 -19.297 1.00 56.66 90 GLU A N 1
ATOM 709 C CA . GLU A 1 90 ? -9.200 -6.548 -20.201 1.00 56.66 90 GLU A CA 1
ATOM 710 C C . GLU A 1 90 ? -8.725 -5.225 -20.835 1.00 56.66 90 GLU A C 1
ATOM 712 O O . GLU A 1 90 ? -9.249 -4.851 -21.879 1.00 56.66 90 GLU A O 1
ATOM 717 N N . ASN A 1 91 ? -7.727 -4.539 -20.265 1.00 52.66 91 ASN A N 1
ATOM 718 C CA . ASN A 1 91 ? -7.229 -3.246 -20.764 1.00 52.66 91 ASN A CA 1
ATOM 719 C C . ASN A 1 91 ? -5.858 -3.332 -21.461 1.00 52.66 91 ASN A C 1
AT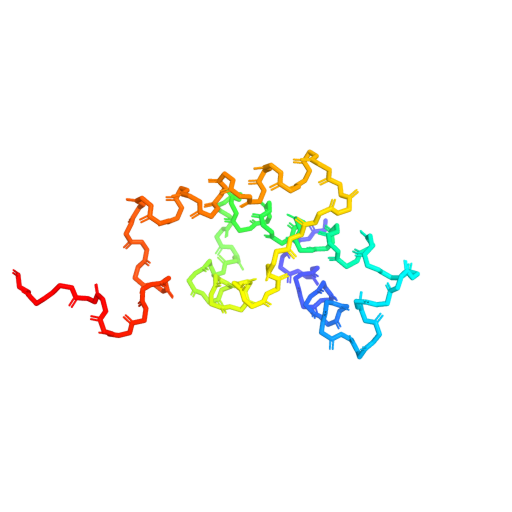OM 721 O O . ASN A 1 91 ? -5.251 -2.307 -21.775 1.00 52.66 91 ASN A O 1
ATOM 725 N N . ARG A 1 92 ? -5.356 -4.542 -21.742 1.00 51.50 92 ARG A N 1
ATOM 726 C CA . ARG A 1 92 ? -4.217 -4.712 -22.653 1.00 51.50 92 ARG A CA 1
ATOM 727 C C . ARG A 1 92 ? -4.716 -4.521 -24.084 1.00 51.50 92 ARG A C 1
ATOM 729 O O . ARG A 1 92 ? -5.409 -5.388 -24.612 1.00 51.50 92 ARG A O 1
ATOM 736 N N . SER A 1 93 ? -4.368 -3.395 -24.705 1.00 49.12 93 SER A N 1
ATOM 737 C CA . SER A 1 93 ? -4.607 -3.156 -26.131 1.00 49.12 93 SER A CA 1
ATOM 738 C C . SER A 1 93 ? -4.148 -4.371 -26.952 1.00 49.12 93 SER A C 1
ATOM 740 O O . SER A 1 93 ? -3.021 -4.836 -26.752 1.00 49.12 93 SER A O 1
ATOM 742 N N . PRO A 1 94 ? -4.967 -4.909 -27.870 1.00 47.06 94 PRO A N 1
ATOM 743 C CA . PRO A 1 94 ? -4.485 -5.892 -28.820 1.00 47.06 94 PRO A CA 1
ATOM 744 C C . PRO A 1 94 ? -3.723 -5.161 -29.931 1.00 47.06 94 PRO A C 1
ATOM 746 O O . PRO A 1 94 ? -4.342 -4.422 -30.686 1.00 47.06 94 PRO A O 1
ATOM 749 N N . GLY A 1 95 ? -2.416 -5.420 -30.043 1.00 46.75 95 GLY A N 1
ATOM 750 C CA . GLY A 1 95 ? -1.628 -5.192 -31.266 1.00 46.75 95 GLY A CA 1
ATOM 751 C C . GLY A 1 95 ? -1.2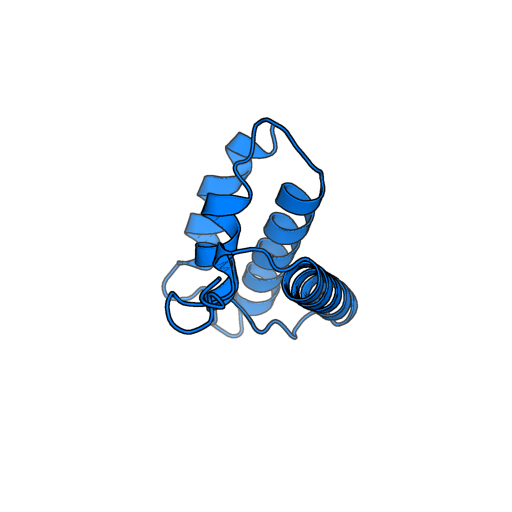28 -3.755 -31.559 1.00 46.75 95 GLY A C 1
ATOM 752 O O . GLY A 1 95 ? -2.076 -2.996 -32.068 1.00 46.75 95 GLY A O 1
#

Radius of gyration: 13.99 Å; Cα contacts (8 Å, |Δi|>4): 62; chains: 1; bounding box: 28×24×48 Å

pLDDT: mean 84.11, std 14.82, range [46.75, 96.88]

Mean predicted aligned error: 7.01 Å

Secondary structure (DSSP, 8-state):
--HHHHHHHHHHHHTSTTTTSTTTHHHHHHHHHHHHHHHHTT-TTS-HHHHHHHHGGG----S-HHHHHHHHHHHHHHHHTT-TTTS-GGGS---

Solvent-accessible surface area (backbone atoms only — not comparable to full-atom values): 5762 Å² total; per-residue (Å²): 131,62,70,67,71,48,48,64,55,44,51,53,52,51,69,37,94,62,20,79,34,89,89,32,29,61,60,30,46,52,40,55,41,50,52,52,55,51,54,71,64,70,44,89,83,52,66,50,80,69,44,52,64,65,50,58,78,68,57,82,63,72,82,46,65,68,54,30,52,52,51,51,52,50,52,51,51,45,62,75,65,63,48,69,70,77,44,57,87,87,64,62,78,83,130

Sequence (95 aa):
YCAKECLPLLIQMINAPESRSEENERATENAISSITKIFMSNNPSVNTDEIIPVWIPWLPIWEDEEEAKYVFIVLCTLLESNTAPLLGPENRSPG

Nearest PDB structures (foldseek):
  6xu2-assembly1_A  TM=9.338E-01  e=2.536E-04  Homo sapiens
  9im6-assembly1_A  TM=9.335E-01  e=3.947E-04  Homo sapiens
  6xte-assembly1_A  TM=9.267E-01  e=5.204E-04  Homo sapiens

Organism: Parasteatoda tepidariorum (NCBI:txid114398)

Foldseek 3Di:
DPLLVCLVVLLCLLPPPCCCPPVNQVVNLVSLLSVLVSVVVVPPSDDNLVVVLVSVVSDDHDPDPVSNVVSVVSVVVCVVVPSVSVDPPVPPDDD